Protein AF-A0A9E5ER86-F1 (afdb_monomer)

Solvent-accessible surface area (backbone atoms only — not comparable to full-atom values): 6569 Å² total; per-residue (Å²): 114,33,36,41,38,38,37,22,89,50,95,85,48,74,88,46,51,50,44,69,32,73,54,86,92,57,80,85,86,84,67,46,53,86,48,53,49,36,35,35,30,43,22,53,31,46,97,92,43,71,53,72,64,46,80,73,40,82,46,74,54,60,87,84,59,73,77,37,76,72,72,78,70,52,67,74,73,67,74,71,63,48,62,37,47,22,33,45,90,94,46,74,50,72,38,81,33,97,62,57,58,94,84,35,42,73,110

Mean predicted aligned error: 12.93 Å

Foldseek 3Di:
DKKKKWKAQDPVSDVTQIDIFDDVVTDDDDFQAPAQKIKMWMWDADPVGTDDTDDIDMDGHDNPDDHDHDDPRPPPPPLPLPFFWWDAPPDIDTDSDPDDP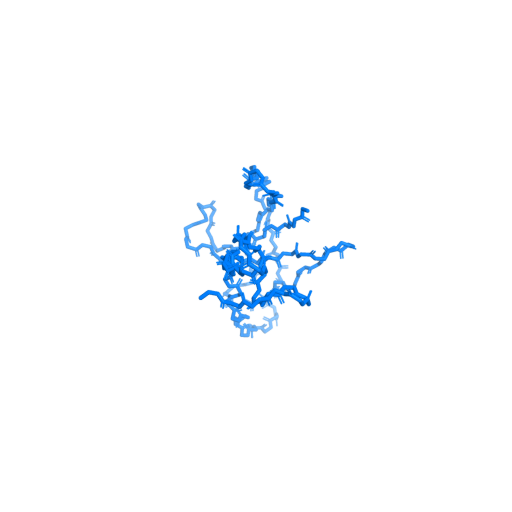PRTHTD

Sequence (107 aa):
THYEVQVSNNWEFTNPTTYAVTASPGRVIIPNHINFWTIYRVAAVSAVGRGEFSNPRLLEWARTATLQSTPKAVTPTNPVAEKVTCKKGKRTRSFSATACPKGWARV

Nearest PDB structures (foldseek):
  2dju-assembly1_A  TM=6.940E-01  e=4.297E-02  Homo sapiens
  6ljl-assembly1_A  TM=6.201E-01  e=8.950E-02  Bacteroides intestinalis DSM 17393
  2crm-assembly1_A  TM=6.421E-01  e=1.973E-01  Homo sapiens
  6tpw-assembly1_A  TM=5.189E-01  e=3.098E-01  Homo sapiens
  1x5x-assembly1_A  TM=5.149E-01  e=2.234E+00  Homo sapiens

Structure (mmCIF, N/CA/C/O backbone):
data_AF-A0A9E5ER86-F1
#
_entry.id   AF-A0A9E5ER86-F1
#
loop_
_atom_site.group_PDB
_atom_site.id
_atom_site.type_symbol
_atom_site.label_atom_id
_atom_site.label_alt_id
_atom_site.label_comp_id
_atom_site.label_asym_id
_atom_site.label_entity_id
_atom_site.label_seq_id
_atom_site.pdbx_PDB_ins_code
_atom_site.Cartn_x
_atom_site.Cartn_y
_atom_site.Cartn_z
_atom_site.occupancy
_atom_site.B_iso_or_equiv
_atom_site.auth_seq_id
_atom_site.auth_comp_id
_atom_site.auth_asym_id
_atom_site.auth_atom_id
_atom_site.pdbx_PDB_model_num
ATOM 1 N N . THR A 1 1 ? 3.862 -4.562 -14.318 1.00 75.12 1 THR A N 1
ATOM 2 C CA . THR A 1 1 ? 3.310 -3.463 -13.507 1.00 75.12 1 THR A CA 1
ATOM 3 C C . THR A 1 1 ? 2.878 -4.044 -12.189 1.00 75.12 1 THR A C 1
ATOM 5 O O . THR A 1 1 ? 2.235 -5.083 -12.206 1.00 75.12 1 THR A O 1
ATOM 8 N N . HIS A 1 2 ? 3.293 -3.447 -11.081 1.00 87.38 2 HIS A N 1
ATOM 9 C CA . HIS A 1 2 ? 2.777 -3.774 -9.751 1.00 87.38 2 HIS A CA 1
ATOM 10 C C . HIS A 1 2 ? 2.070 -2.538 -9.191 1.00 87.38 2 HIS A C 1
ATOM 12 O O . HIS A 1 2 ? 2.126 -1.475 -9.807 1.00 87.38 2 HIS A O 1
ATOM 18 N N . TYR A 1 3 ? 1.383 -2.665 -8.065 1.00 90.06 3 TYR A N 1
ATOM 19 C CA . TYR A 1 3 ? 0.719 -1.539 -7.413 1.00 90.06 3 TYR A CA 1
ATOM 20 C C . TYR A 1 3 ? 1.338 -1.273 -6.046 1.00 90.06 3 TYR A C 1
ATOM 22 O O . TYR A 1 3 ? 1.764 -2.199 -5.359 1.00 90.06 3 TYR A O 1
ATOM 30 N N . GLU A 1 4 ? 1.364 -0.008 -5.648 1.00 92.19 4 GLU A N 1
ATOM 31 C CA . GLU A 1 4 ? 1.663 0.418 -4.285 1.00 92.19 4 GLU A CA 1
ATOM 32 C C . GLU A 1 4 ? 0.381 0.921 -3.633 1.00 92.19 4 GLU A C 1
ATOM 34 O O . GLU A 1 4 ? -0.330 1.754 -4.198 1.00 92.19 4 GLU A O 1
ATOM 39 N N . VAL A 1 5 ? 0.096 0.431 -2.430 1.00 92.06 5 VAL A N 1
ATOM 40 C CA . VAL A 1 5 ? -0.994 0.918 -1.587 1.00 92.06 5 VAL A CA 1
ATOM 41 C C . VAL A 1 5 ? -0.380 1.598 -0.377 1.00 92.06 5 VAL A C 1
ATOM 43 O O . VAL A 1 5 ? 0.308 0.956 0.414 1.00 92.06 5 VAL A O 1
ATOM 46 N N . GLN A 1 6 ? -0.621 2.895 -0.234 1.00 93.06 6 GLN A N 1
ATOM 47 C CA . GLN A 1 6 ? -0.243 3.639 0.961 1.00 93.06 6 GLN A CA 1
ATOM 48 C C . GLN A 1 6 ? -1.421 3.719 1.912 1.00 93.06 6 GLN A C 1
ATOM 50 O O . GLN A 1 6 ? -2.541 3.962 1.475 1.00 93.06 6 GLN A O 1
ATOM 55 N N . VAL A 1 7 ? -1.144 3.541 3.198 1.00 91.50 7 VAL A N 1
ATOM 56 C CA . VAL A 1 7 ? -2.118 3.554 4.287 1.00 91.50 7 VAL A CA 1
ATOM 57 C C . VAL A 1 7 ? -1.626 4.515 5.364 1.00 91.50 7 VAL A C 1
ATOM 59 O O . VAL A 1 7 ? -0.457 4.464 5.748 1.00 91.50 7 VAL A O 1
ATOM 62 N N . SER A 1 8 ? -2.500 5.400 5.834 1.00 89.81 8 SER A N 1
ATOM 63 C CA . SER A 1 8 ? -2.189 6.414 6.844 1.00 89.81 8 SER A CA 1
ATOM 64 C C . SER A 1 8 ? -3.375 6.662 7.779 1.00 89.81 8 SER A C 1
ATOM 66 O O . SER A 1 8 ? -4.527 6.368 7.460 1.00 89.81 8 SER A O 1
ATOM 68 N N . ASN A 1 9 ? -3.095 7.225 8.950 1.00 88.38 9 ASN A N 1
ATOM 69 C CA . ASN A 1 9 ? -4.089 7.746 9.890 1.00 88.38 9 ASN A CA 1
ATOM 70 C C . ASN A 1 9 ? -4.294 9.269 9.756 1.00 88.38 9 ASN A C 1
ATOM 72 O O . ASN A 1 9 ? -4.982 9.868 10.575 1.00 88.38 9 ASN A O 1
ATOM 76 N N . ASN A 1 10 ? -3.684 9.896 8.750 1.00 89.19 10 ASN A N 1
ATOM 77 C CA . ASN A 1 10 ? -3.804 11.319 8.446 1.00 89.19 10 ASN A CA 1
ATOM 78 C C . ASN A 1 10 ? -3.935 11.537 6.930 1.00 89.19 10 ASN A C 1
ATOM 80 O O . ASN A 1 10 ? -3.432 10.738 6.132 1.00 89.19 10 ASN A O 1
ATOM 84 N N . TRP A 1 11 ? -4.618 12.615 6.541 1.00 90.25 11 TRP A N 1
ATOM 85 C CA . TRP A 1 11 ? -4.901 12.935 5.138 1.00 90.25 11 TRP A CA 1
ATOM 86 C C . TRP A 1 11 ? -3.679 13.466 4.385 1.00 90.25 11 TRP A C 1
ATOM 88 O O . TRP A 1 11 ? -3.641 13.359 3.160 1.00 90.25 11 TRP A O 1
ATOM 98 N N . GLU A 1 12 ? -2.657 13.970 5.085 1.00 91.50 12 GLU A N 1
ATOM 99 C CA . GLU A 1 12 ? -1.397 14.379 4.455 1.00 91.50 12 GLU A CA 1
ATOM 100 C C . GLU A 1 12 ? -0.518 13.186 4.034 1.00 91.50 12 GLU A C 1
ATOM 102 O O . GLU A 1 12 ? 0.450 13.362 3.296 1.00 91.50 12 GLU A O 1
ATOM 107 N N . PHE A 1 13 ? -0.851 11.962 4.467 1.00 89.88 13 PHE A N 1
ATOM 108 C CA . PHE A 1 13 ? -0.000 10.775 4.327 1.00 89.88 13 PHE A CA 1
ATOM 109 C C . PHE A 1 13 ? 1.414 11.001 4.882 1.00 89.88 13 PHE A C 1
ATOM 111 O O . PHE A 1 13 ? 2.402 10.560 4.296 1.00 89.88 13 PHE A O 1
ATOM 118 N N . THR A 1 14 ? 1.514 11.668 6.032 1.00 87.69 14 THR A N 1
ATOM 119 C CA . THR A 1 14 ? 2.761 11.797 6.789 1.00 87.69 14 THR A CA 1
ATOM 120 C C . THR A 1 14 ? 3.132 10.429 7.365 1.00 87.69 14 THR A C 1
ATOM 122 O O . THR A 1 14 ? 2.363 9.865 8.142 1.00 87.69 14 THR A O 1
ATOM 125 N N . ASN A 1 15 ? 4.301 9.900 6.985 1.00 85.69 15 ASN A N 1
ATOM 126 C CA . ASN A 1 15 ? 4.817 8.575 7.373 1.00 85.69 15 ASN A CA 1
ATOM 127 C C . ASN A 1 15 ? 3.847 7.402 7.094 1.00 85.69 15 ASN A C 1
ATOM 129 O O . ASN A 1 15 ? 3.472 6.674 8.016 1.00 85.69 15 ASN A O 1
ATOM 133 N N . PRO A 1 16 ? 3.433 7.184 5.832 1.00 89.56 16 PRO A N 1
ATOM 134 C CA . PRO A 1 16 ? 2.454 6.161 5.508 1.00 89.56 16 PRO A CA 1
ATOM 135 C C . PRO A 1 16 ? 3.091 4.768 5.510 1.00 89.56 16 PRO A C 1
ATOM 137 O O . PRO A 1 16 ? 4.240 4.579 5.104 1.00 89.56 16 PRO A O 1
ATOM 140 N N . THR A 1 17 ? 2.306 3.755 5.869 1.00 87.94 17 THR A N 1
ATOM 141 C CA . THR A 1 17 ? 2.691 2.361 5.625 1.00 87.94 17 THR A CA 1
ATOM 142 C C . THR A 1 17 ? 2.443 2.034 4.159 1.00 87.94 17 THR A C 1
ATOM 144 O O . THR A 1 17 ? 1.357 2.294 3.643 1.00 87.94 17 THR A O 1
ATOM 147 N N . THR A 1 18 ? 3.437 1.467 3.477 1.00 90.75 18 THR A N 1
ATOM 148 C CA . THR A 1 18 ? 3.333 1.119 2.052 1.00 90.75 18 THR A CA 1
ATOM 149 C C . THR A 1 18 ? 3.300 -0.393 1.875 1.00 90.75 18 THR A C 1
ATOM 151 O O . THR A 1 18 ? 4.137 -1.103 2.425 1.00 90.75 18 THR A O 1
ATOM 154 N N . TYR A 1 19 ? 2.349 -0.872 1.077 1.00 87.06 19 TYR A N 1
ATOM 155 C CA . TYR A 1 19 ? 2.195 -2.271 0.698 1.00 87.06 19 TYR A CA 1
ATOM 156 C C . TYR A 1 19 ? 2.405 -2.421 -0.807 1.00 87.06 19 TYR A C 1
ATOM 158 O O . TYR A 1 19 ? 1.757 -1.731 -1.595 1.00 87.06 19 TYR A O 1
ATOM 166 N N . ALA A 1 20 ? 3.275 -3.345 -1.212 1.00 89.31 20 ALA A N 1
ATOM 167 C CA . ALA A 1 20 ? 3.464 -3.696 -2.615 1.00 89.31 20 ALA A CA 1
ATOM 168 C C . ALA A 1 20 ? 2.537 -4.851 -3.021 1.00 89.31 20 ALA A C 1
ATOM 170 O O . ALA A 1 20 ? 2.486 -5.887 -2.360 1.00 89.31 20 ALA A O 1
ATOM 171 N N . VAL A 1 21 ? 1.831 -4.687 -4.137 1.00 86.56 21 VAL A N 1
ATOM 172 C CA . VAL A 1 21 ? 0.927 -5.681 -4.722 1.00 86.56 21 VAL A CA 1
ATOM 173 C C . VAL A 1 21 ? 1.463 -6.075 -6.092 1.00 86.56 21 VAL A C 1
ATOM 175 O O . VAL A 1 21 ? 1.282 -5.365 -7.080 1.00 86.56 21 VAL A O 1
ATOM 178 N N . THR A 1 22 ? 2.169 -7.203 -6.143 1.00 84.25 22 THR A N 1
ATOM 179 C CA . THR A 1 22 ? 2.897 -7.669 -7.335 1.00 84.25 22 THR A CA 1
ATOM 180 C C . THR A 1 22 ? 2.146 -8.719 -8.157 1.00 84.25 22 THR A C 1
ATOM 182 O O . THR A 1 22 ? 2.508 -8.947 -9.310 1.00 84.25 22 THR A O 1
ATOM 185 N N . ALA A 1 23 ? 1.098 -9.335 -7.602 1.00 74.81 23 ALA A N 1
ATOM 186 C CA . ALA A 1 23 ? 0.255 -10.316 -8.289 1.00 74.81 23 ALA A CA 1
ATOM 187 C C . ALA A 1 23 ? -0.872 -9.653 -9.108 1.00 74.81 23 ALA A C 1
ATOM 189 O O . ALA A 1 23 ? -1.330 -8.563 -8.764 1.00 74.81 23 ALA A O 1
ATOM 190 N N . SER A 1 24 ? -1.344 -10.333 -10.162 1.00 74.44 24 SER A N 1
ATOM 191 C CA . SER A 1 24 ? -2.519 -9.937 -10.954 1.00 74.44 24 SER A CA 1
ATOM 192 C C . SER A 1 24 ? -3.458 -11.139 -11.179 1.00 74.44 24 SER A C 1
ATOM 194 O O . SER A 1 24 ? -3.003 -12.124 -11.765 1.00 74.44 24 SER A O 1
ATOM 196 N N . PRO A 1 25 ? -4.736 -11.086 -10.737 1.00 68.88 25 PRO A N 1
ATOM 197 C CA . PRO A 1 25 ? -5.320 -10.024 -9.915 1.00 68.88 25 PRO A CA 1
ATOM 198 C C . PRO A 1 25 ? -4.635 -9.937 -8.543 1.00 68.88 25 PRO A C 1
ATOM 200 O O . PRO A 1 25 ? -4.260 -10.944 -7.944 1.00 68.88 25 PRO A O 1
ATOM 203 N N . GLY A 1 26 ? -4.437 -8.709 -8.067 1.00 77.12 26 GLY A N 1
ATOM 204 C CA . GLY A 1 26 ? -3.726 -8.420 -6.826 1.00 77.12 26 GLY A CA 1
ATOM 205 C C . GLY A 1 26 ? -4.677 -8.058 -5.693 1.00 77.12 26 GLY A C 1
ATOM 206 O O . GLY A 1 26 ? -5.667 -7.361 -5.904 1.00 77.12 26 GLY A O 1
ATOM 207 N N . ARG A 1 27 ? -4.363 -8.499 -4.474 1.00 83.19 27 ARG A N 1
ATOM 208 C CA . ARG A 1 27 ? -5.087 -8.116 -3.258 1.00 83.19 27 ARG A CA 1
ATOM 209 C C . ARG A 1 27 ? -4.095 -7.802 -2.145 1.00 83.19 27 ARG A C 1
ATOM 211 O O . ARG A 1 27 ? -3.067 -8.462 -2.031 1.00 83.19 27 ARG A O 1
ATOM 218 N N . VAL A 1 28 ? -4.440 -6.830 -1.306 1.00 85.94 28 VAL A N 1
ATOM 219 C CA . VAL A 1 28 ? -3.765 -6.554 -0.035 1.00 85.94 28 VAL A CA 1
ATOM 220 C C . VAL A 1 28 ? -4.777 -6.650 1.103 1.00 85.94 28 VAL A C 1
ATOM 222 O O . VAL A 1 28 ? -5.949 -6.311 0.927 1.00 85.94 28 VAL A O 1
ATOM 225 N N . ILE A 1 29 ? -4.333 -7.136 2.259 1.00 86.31 29 ILE A N 1
ATOM 226 C CA . ILE A 1 29 ? -5.105 -7.114 3.500 1.00 86.31 29 ILE A CA 1
ATOM 227 C C . ILE A 1 29 ? -4.497 -6.028 4.379 1.00 86.31 29 ILE A C 1
ATOM 229 O O . ILE A 1 29 ? -3.331 -6.120 4.755 1.00 86.31 29 ILE A O 1
ATOM 233 N N . ILE A 1 30 ? -5.289 -5.002 4.681 1.00 86.56 30 ILE A N 1
ATOM 234 C CA . ILE A 1 30 ? -4.915 -3.933 5.605 1.00 86.56 30 ILE A CA 1
ATOM 235 C C . ILE A 1 30 ? -5.528 -4.300 6.958 1.00 86.56 30 ILE A C 1
ATOM 237 O O . ILE A 1 30 ? -6.755 -4.356 7.056 1.00 86.56 30 ILE A O 1
ATOM 241 N N . PRO A 1 31 ? -4.723 -4.600 7.983 1.00 81.12 31 PRO A N 1
ATOM 242 C CA . PRO A 1 31 ? -5.250 -4.912 9.300 1.00 81.12 31 PRO A CA 1
ATOM 243 C C . PRO A 1 31 ? -5.626 -3.645 10.060 1.00 81.12 31 PRO A C 1
ATOM 245 O O . PRO A 1 31 ? -5.052 -2.571 9.853 1.00 81.12 31 PRO A O 1
ATOM 248 N N . ASN A 1 32 ? -6.564 -3.803 10.985 1.00 83.12 32 ASN A N 1
ATOM 249 C CA . ASN A 1 32 ? -6.983 -2.758 11.909 1.00 83.12 32 ASN A CA 1
ATOM 250 C C . ASN A 1 32 ? -5.923 -2.575 13.010 1.00 83.12 32 ASN A C 1
ATOM 252 O O . ASN A 1 32 ? -6.017 -3.220 14.044 1.00 83.12 32 ASN A O 1
ATOM 256 N N . HIS A 1 33 ? -4.888 -1.765 12.787 1.00 73.69 33 HIS A N 1
ATOM 257 C CA . HIS A 1 33 ? -3.701 -1.734 13.660 1.00 73.69 33 HIS A CA 1
ATOM 258 C C . HIS A 1 33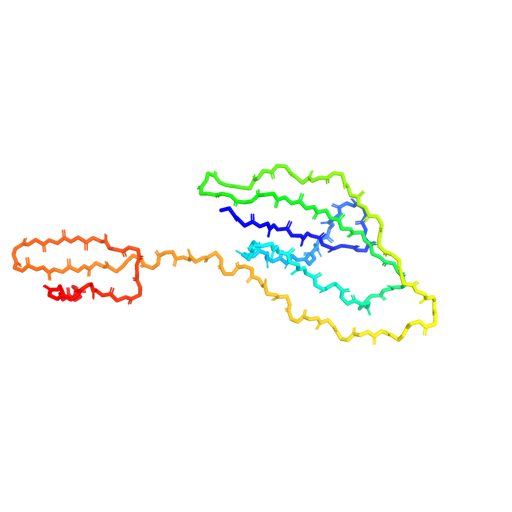 ? -3.431 -0.387 14.351 1.00 73.69 33 HIS A C 1
ATOM 260 O O . HIS A 1 33 ? -2.465 -0.280 15.101 1.00 73.69 33 HIS A O 1
ATOM 266 N N . ILE A 1 34 ? -4.253 0.638 14.093 1.00 68.00 34 ILE A N 1
ATOM 267 C CA . ILE A 1 34 ? -4.125 1.972 14.714 1.00 68.00 34 ILE A CA 1
ATOM 268 C C . ILE A 1 34 ? -5.446 2.372 15.368 1.00 68.00 34 ILE A C 1
ATOM 270 O O . ILE A 1 34 ? -5.509 2.533 16.579 1.00 68.00 34 ILE A O 1
ATOM 274 N N . ASN A 1 35 ? -6.494 2.520 14.557 1.00 72.75 35 ASN A N 1
ATOM 275 C CA . ASN A 1 35 ? -7.827 2.974 14.941 1.00 72.75 35 ASN A CA 1
ATOM 276 C C . ASN A 1 35 ? -8.873 2.218 14.118 1.00 72.75 35 ASN A C 1
ATOM 278 O O . ASN A 1 35 ? -8.552 1.665 13.071 1.00 72.75 35 ASN A O 1
ATOM 282 N N . PHE A 1 36 ? -10.145 2.322 14.512 1.00 82.94 36 PHE A N 1
ATOM 283 C CA . PHE A 1 36 ? -11.288 1.791 13.752 1.00 82.94 36 PHE A CA 1
ATOM 284 C C . PHE A 1 36 ? -11.473 2.424 12.355 1.00 82.94 36 PHE A C 1
ATOM 286 O O . PHE A 1 36 ? -12.424 2.085 11.658 1.00 82.94 36 PHE A O 1
ATOM 293 N N . TRP A 1 37 ? -10.576 3.312 11.924 1.00 88.00 37 TRP A N 1
ATOM 294 C CA . TRP A 1 37 ? -10.508 3.835 10.567 1.00 88.00 37 TRP A CA 1
ATOM 295 C C . TRP A 1 37 ? -9.058 4.083 10.131 1.00 88.00 37 TRP A C 1
ATOM 297 O O . TRP A 1 37 ? -8.163 4.323 10.945 1.00 88.00 37 TRP A O 1
ATOM 307 N N . THR A 1 38 ? -8.831 4.044 8.822 1.00 90.81 38 THR A N 1
ATOM 308 C CA . THR A 1 38 ? -7.596 4.460 8.152 1.00 90.81 38 THR A CA 1
ATOM 309 C C . THR A 1 38 ? -7.928 5.026 6.774 1.00 90.81 38 THR A C 1
ATOM 311 O O . THR A 1 38 ? -9.036 4.851 6.274 1.00 90.81 38 THR A O 1
ATOM 314 N N . ILE A 1 39 ? -6.982 5.702 6.136 1.00 93.50 39 ILE A N 1
ATOM 315 C CA . ILE A 1 39 ? -7.131 6.214 4.777 1.00 93.50 39 ILE A CA 1
ATOM 316 C C . ILE A 1 39 ? -6.097 5.515 3.906 1.00 93.50 39 ILE A C 1
ATOM 318 O O . ILE A 1 39 ? -4.944 5.357 4.312 1.00 93.50 39 ILE A O 1
ATOM 322 N N . TYR A 1 40 ? -6.491 5.107 2.704 1.00 93.75 40 TYR A N 1
ATOM 323 C CA . TYR A 1 40 ? -5.587 4.502 1.738 1.00 93.75 40 TYR A CA 1
ATOM 324 C C . TYR A 1 40 ? -5.638 5.189 0.375 1.00 93.75 40 TYR A C 1
ATOM 326 O O . TYR A 1 40 ? -6.644 5.782 -0.011 1.00 93.75 40 TYR A O 1
ATOM 334 N N . ARG A 1 41 ? -4.540 5.089 -0.374 1.00 95.56 41 ARG A N 1
ATOM 335 C CA . ARG A 1 41 ? -4.433 5.520 -1.775 1.00 95.56 41 ARG A CA 1
ATOM 336 C C . ARG A 1 41 ? -3.574 4.540 -2.564 1.00 95.56 41 ARG A C 1
ATOM 338 O O . ARG A 1 41 ? -2.707 3.883 -1.988 1.00 95.56 41 ARG A O 1
ATOM 345 N N . VAL A 1 42 ? -3.818 4.429 -3.868 1.00 93.69 42 VAL A N 1
ATOM 346 C CA . VAL A 1 42 ? -3.192 3.410 -4.725 1.00 93.69 42 VAL A CA 1
ATOM 347 C C . VAL A 1 42 ? -2.479 4.069 -5.897 1.00 93.69 42 VAL A C 1
ATOM 349 O O . VAL A 1 42 ? -3.042 4.959 -6.523 1.00 93.69 42 VAL A O 1
ATOM 352 N N . ALA A 1 43 ? -1.268 3.620 -6.217 1.00 93.69 43 ALA A N 1
ATOM 353 C CA . ALA A 1 43 ? -0.542 4.022 -7.419 1.00 93.69 43 ALA A CA 1
ATOM 354 C C . ALA A 1 43 ? -0.088 2.792 -8.207 1.00 93.69 43 ALA A C 1
ATOM 356 O O . ALA A 1 43 ? 0.287 1.767 -7.634 1.00 93.69 43 ALA A O 1
ATOM 357 N N . ALA A 1 44 ? -0.095 2.900 -9.534 1.00 90.19 44 ALA A N 1
ATOM 358 C CA . ALA A 1 44 ? 0.546 1.914 -10.394 1.00 90.19 44 ALA A CA 1
ATOM 359 C C . ALA A 1 44 ? 2.056 2.181 -10.455 1.00 90.19 44 ALA A C 1
ATOM 361 O O . ALA A 1 44 ? 2.492 3.326 -10.577 1.00 90.19 44 ALA A O 1
ATOM 362 N N . VAL A 1 45 ? 2.853 1.117 -10.417 1.00 88.50 45 VAL A N 1
ATOM 363 C CA . VAL A 1 45 ? 4.310 1.160 -10.533 1.00 88.50 45 VAL A CA 1
ATOM 364 C C . VAL A 1 45 ? 4.755 0.325 -11.727 1.00 88.50 45 VAL A C 1
ATOM 366 O O . VAL A 1 45 ? 4.419 -0.856 -11.888 1.00 88.50 45 VAL A O 1
ATOM 369 N N . SER A 1 46 ? 5.534 0.961 -12.591 1.00 85.25 46 SER A N 1
ATOM 370 C CA . SER A 1 46 ? 6.108 0.379 -13.798 1.00 85.25 46 SER A CA 1
ATOM 371 C C . SER A 1 46 ? 7.628 0.545 -13.801 1.00 85.25 46 SER A C 1
ATOM 373 O O . SER A 1 46 ? 8.198 1.161 -12.904 1.00 85.25 46 SER A O 1
ATOM 375 N N . ALA A 1 47 ? 8.294 0.032 -14.837 1.00 83.69 47 ALA A N 1
ATOM 376 C CA . ALA A 1 47 ? 9.729 0.252 -15.026 1.00 83.69 47 ALA A CA 1
ATOM 377 C C . ALA A 1 47 ? 10.095 1.737 -15.229 1.00 83.69 47 ALA A C 1
ATOM 379 O O . ALA A 1 47 ? 11.237 2.115 -14.997 1.00 83.69 47 ALA A O 1
ATOM 380 N N . VAL A 1 48 ? 9.134 2.571 -15.646 1.00 84.56 48 VAL A N 1
ATOM 381 C CA . VAL A 1 48 ? 9.314 4.020 -15.849 1.00 84.56 48 VAL A CA 1
ATOM 382 C C . VAL A 1 48 ? 9.201 4.788 -14.523 1.00 84.56 48 VAL A C 1
ATOM 384 O O . VAL A 1 48 ? 9.614 5.938 -14.429 1.00 84.56 48 VAL A O 1
ATOM 387 N N . GLY A 1 49 ? 8.665 4.144 -13.484 1.00 82.75 49 GLY A N 1
ATOM 388 C CA . GLY A 1 49 ? 8.435 4.737 -12.174 1.00 82.75 49 GLY A CA 1
ATOM 389 C C . GLY A 1 49 ? 7.006 4.536 -11.682 1.00 82.75 49 GLY A C 1
ATOM 390 O O . GLY A 1 49 ? 6.226 3.750 -12.237 1.00 82.75 49 GLY A O 1
ATOM 391 N N . ARG A 1 50 ? 6.685 5.254 -10.606 1.00 91.75 50 ARG A N 1
ATOM 392 C CA . ARG A 1 50 ? 5.370 5.273 -9.964 1.00 91.75 50 ARG A CA 1
ATOM 393 C C . ARG A 1 50 ? 4.511 6.388 -10.559 1.00 91.75 50 ARG A C 1
ATOM 395 O O . ARG A 1 50 ? 4.967 7.523 -10.651 1.00 91.75 50 ARG A O 1
ATOM 402 N N . GLY A 1 51 ? 3.285 6.050 -10.948 1.00 90.06 51 GLY A N 1
ATOM 403 C CA . GLY A 1 51 ? 2.279 7.026 -11.361 1.00 90.06 51 GLY A CA 1
ATOM 404 C C . GLY A 1 51 ? 1.715 7.816 -10.180 1.00 90.06 51 GLY A C 1
ATOM 405 O O . GLY A 1 51 ? 2.107 7.621 -9.030 1.00 90.06 51 GLY A O 1
ATOM 406 N N . GLU A 1 52 ? 0.765 8.702 -10.450 1.00 94.00 52 GLU A N 1
ATOM 407 C CA . GLU A 1 5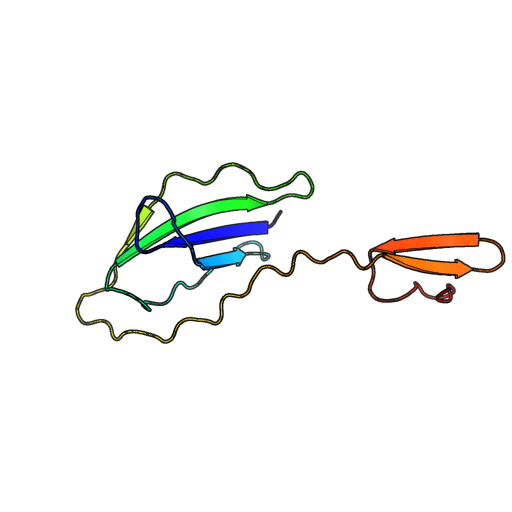2 ? 0.083 9.422 -9.378 1.00 94.00 52 GLU A CA 1
ATOM 408 C C . GLU A 1 52 ? -0.715 8.473 -8.483 1.00 94.00 52 GLU A C 1
ATOM 410 O O . GLU A 1 52 ? -1.238 7.440 -8.919 1.00 94.00 52 GLU A O 1
ATOM 415 N N . PHE A 1 53 ? -0.799 8.834 -7.204 1.00 95.31 53 PHE A N 1
ATOM 416 C CA . PHE A 1 5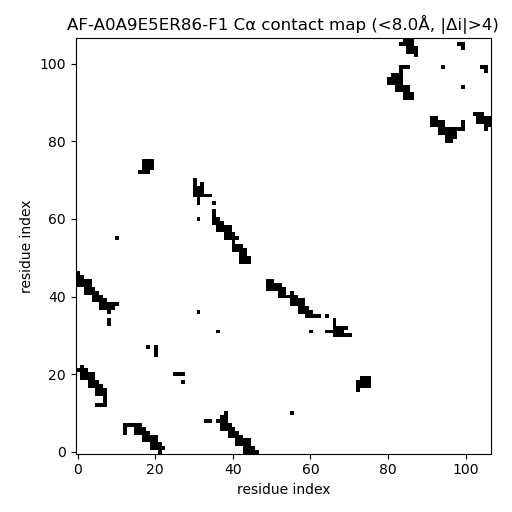3 ? -1.719 8.162 -6.307 1.00 95.31 53 PHE A CA 1
ATOM 417 C C . PHE A 1 53 ? -3.151 8.565 -6.642 1.00 95.31 53 PHE A C 1
ATOM 419 O O . PHE A 1 53 ? -3.445 9.733 -6.884 1.00 95.31 53 PHE A O 1
ATOM 426 N N . SER A 1 54 ? -4.052 7.590 -6.581 1.00 95.81 54 SER A N 1
ATOM 427 C CA . SER A 1 54 ? -5.487 7.829 -6.625 1.00 95.81 54 SER A CA 1
ATOM 428 C C . SER A 1 54 ? -5.925 8.784 -5.516 1.00 95.81 54 SE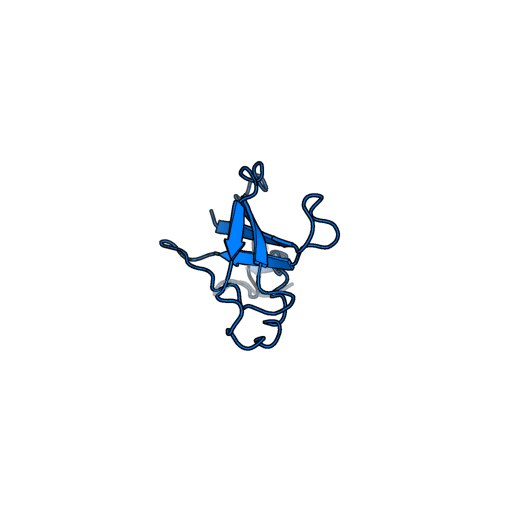R A C 1
ATOM 430 O O . SER A 1 54 ? -5.276 8.883 -4.470 1.00 95.81 54 SER A O 1
ATOM 432 N N . ASN A 1 55 ? -7.114 9.367 -5.682 1.00 96.62 55 ASN A N 1
ATOM 433 C CA . ASN A 1 55 ? -7.787 10.061 -4.589 1.00 96.62 55 ASN A CA 1
ATOM 434 C C . ASN A 1 55 ? -7.835 9.163 -3.337 1.00 96.62 55 ASN A C 1
ATOM 436 O O . ASN A 1 55 ? -8.163 7.972 -3.466 1.00 96.62 55 ASN A O 1
ATOM 440 N N . PRO A 1 56 ? -7.494 9.696 -2.151 1.00 95.94 56 PRO A N 1
ATOM 441 C CA . PRO A 1 56 ? -7.534 8.927 -0.920 1.00 95.94 56 PRO A CA 1
ATOM 442 C C . PRO A 1 56 ? -8.949 8.448 -0.597 1.00 95.94 56 PRO A C 1
ATOM 444 O O . PRO A 1 56 ? -9.935 9.130 -0.876 1.00 95.94 56 PRO A O 1
ATOM 447 N N . ARG A 1 57 ? -9.048 7.264 0.003 1.00 95.00 57 ARG A N 1
ATOM 448 C CA . ARG A 1 57 ? -10.308 6.634 0.400 1.00 95.00 57 ARG A CA 1
ATOM 449 C C . ARG A 1 57 ? -10.256 6.218 1.856 1.00 95.00 57 ARG A C 1
ATOM 451 O O . ARG A 1 57 ? -9.239 5.704 2.313 1.00 95.00 57 ARG A O 1
ATOM 458 N N . LEU A 1 58 ? -11.369 6.401 2.554 1.00 92.94 58 LEU A N 1
ATOM 459 C CA . LEU A 1 58 ? -11.533 5.945 3.927 1.00 92.94 58 LEU A CA 1
ATOM 460 C C . LEU A 1 58 ? -11.815 4.436 3.951 1.00 92.94 58 LEU A C 1
ATOM 462 O O . LEU A 1 58 ? -12.587 3.920 3.142 1.00 92.94 58 LEU A O 1
ATOM 466 N N . LEU A 1 59 ? -11.173 3.739 4.877 1.00 90.81 59 LEU A N 1
ATOM 467 C CA . LEU A 1 59 ? -11.422 2.349 5.224 1.00 90.81 59 LEU A CA 1
ATOM 468 C C . LEU A 1 59 ? -11.775 2.305 6.709 1.00 90.81 59 LEU A C 1
ATOM 470 O O . LEU A 1 59 ? -10.963 2.698 7.542 1.00 90.81 59 LEU A O 1
ATOM 474 N N . GLU A 1 60 ? -12.974 1.829 7.028 1.00 90.44 60 GLU A N 1
ATOM 475 C CA . GLU A 1 60 ? -13.475 1.750 8.399 1.00 90.44 60 GLU A CA 1
ATOM 476 C C . GLU A 1 60 ? -13.732 0.300 8.802 1.00 90.44 60 GLU A C 1
ATOM 478 O O . GLU A 1 60 ? -14.195 -0.524 8.011 1.00 90.44 60 GLU A O 1
ATOM 483 N N . TRP A 1 61 ? -13.449 0.006 10.064 1.00 88.50 61 TRP A N 1
ATOM 484 C CA . TRP A 1 61 ? -13.808 -1.235 10.728 1.00 88.50 61 TRP A CA 1
ATOM 485 C C . TRP A 1 61 ? -14.924 -0.969 11.736 1.00 88.50 61 TRP A C 1
ATOM 487 O O . TRP A 1 61 ? -15.120 0.152 12.209 1.00 88.50 61 TRP A O 1
ATOM 497 N N . ALA A 1 62 ? -15.646 -2.024 12.116 1.00 87.50 62 ALA A N 1
ATOM 498 C CA . ALA A 1 62 ? -16.578 -1.934 13.231 1.00 87.50 62 ALA A CA 1
ATOM 499 C C . ALA A 1 62 ? -15.837 -1.471 14.496 1.00 87.50 62 ALA A C 1
ATOM 501 O O . ALA A 1 62 ? -14.738 -1.941 14.782 1.00 87.50 62 ALA A O 1
ATOM 502 N N . ARG A 1 63 ? -16.456 -0.597 15.297 1.00 83.50 63 ARG A N 1
ATOM 503 C CA . ARG A 1 63 ? -15.851 -0.098 16.550 1.00 83.50 63 ARG A CA 1
ATOM 504 C C . ARG A 1 63 ? -15.553 -1.202 17.569 1.00 83.50 63 ARG A C 1
ATOM 506 O O . ARG A 1 63 ? -14.746 -1.003 18.465 1.00 83.50 63 ARG A O 1
ATOM 513 N N . THR A 1 64 ? -16.208 -2.351 17.433 1.00 85.00 64 THR A N 1
ATOM 514 C CA . THR A 1 64 ? -15.999 -3.552 18.248 1.00 85.00 64 THR A CA 1
ATOM 515 C C . THR A 1 64 ? -14.860 -4.441 17.742 1.00 85.00 64 THR A C 1
ATOM 517 O O . THR A 1 64 ? -14.538 -5.436 18.387 1.00 85.00 64 THR A O 1
ATOM 520 N N . ALA A 1 65 ? -14.255 -4.128 16.592 1.00 81.19 65 ALA A N 1
ATOM 521 C CA . ALA A 1 65 ? -13.171 -4.920 16.032 1.00 81.19 65 ALA A CA 1
ATOM 522 C C . ALA A 1 65 ? -11.911 -4.796 16.895 1.00 81.19 65 ALA A C 1
ATOM 524 O O . ALA A 1 65 ? -11.452 -3.697 17.208 1.00 81.19 65 ALA A O 1
ATOM 525 N N . THR A 1 66 ? -11.318 -5.936 17.238 1.00 80.25 66 THR A N 1
ATOM 526 C CA . THR A 1 66 ? -10.042 -5.987 17.951 1.00 80.25 66 THR A CA 1
ATOM 527 C C . THR A 1 66 ? -8.921 -5.416 17.096 1.00 80.25 66 THR A C 1
ATOM 529 O O . THR A 1 66 ? -8.838 -5.713 15.898 1.00 80.25 66 THR A O 1
ATOM 532 N N . LEU A 1 67 ? -8.030 -4.648 17.725 1.00 81.19 67 LEU A N 1
ATOM 533 C CA . LEU A 1 67 ? -6.799 -4.217 17.079 1.00 81.19 67 LEU A CA 1
ATOM 534 C C . LEU A 1 67 ? -5.943 -5.442 16.744 1.00 81.19 67 LEU A C 1
ATOM 536 O O . LEU A 1 67 ? -5.717 -6.324 17.571 1.00 81.19 67 LEU A O 1
ATOM 540 N N . GLN A 1 68 ? -5.496 -5.494 15.501 1.00 79.38 68 GLN A N 1
ATOM 541 C CA . GLN A 1 68 ? -4.592 -6.492 14.966 1.00 79.38 68 GLN A CA 1
ATOM 542 C C . GLN A 1 68 ? -3.170 -5.939 15.015 1.00 79.38 68 GLN A C 1
ATOM 544 O O . GLN A 1 68 ? -2.948 -4.739 14.847 1.00 79.38 68 GLN A O 1
ATOM 549 N N . SER A 1 69 ? -2.191 -6.814 15.229 1.00 68.50 69 SER A N 1
ATOM 550 C CA . SER A 1 69 ? -0.785 -6.432 15.141 1.00 68.50 69 SER A CA 1
ATOM 551 C C . SER A 1 69 ? -0.475 -5.847 13.763 1.00 68.50 69 SER A C 1
ATOM 553 O O . SER A 1 69 ? -0.977 -6.319 12.737 1.00 68.50 69 SER A O 1
ATOM 555 N N . THR A 1 70 ? 0.361 -4.807 13.740 1.00 60.62 70 THR A N 1
ATOM 556 C CA . THR A 1 70 ? 0.907 -4.270 12.496 1.00 60.62 70 THR A CA 1
ATOM 557 C C . THR A 1 70 ? 1.543 -5.416 11.707 1.00 60.62 70 THR A C 1
ATOM 559 O O . THR A 1 70 ? 2.407 -6.125 12.233 1.00 60.62 70 THR A O 1
ATOM 562 N N . PRO A 1 71 ? 1.162 -5.626 10.438 1.00 58.06 71 PRO A N 1
ATOM 563 C CA . PRO A 1 71 ? 1.931 -6.485 9.575 1.00 58.06 71 PRO A CA 1
ATOM 564 C C . PRO A 1 71 ? 3.257 -5.750 9.414 1.00 58.06 71 PRO A C 1
ATOM 566 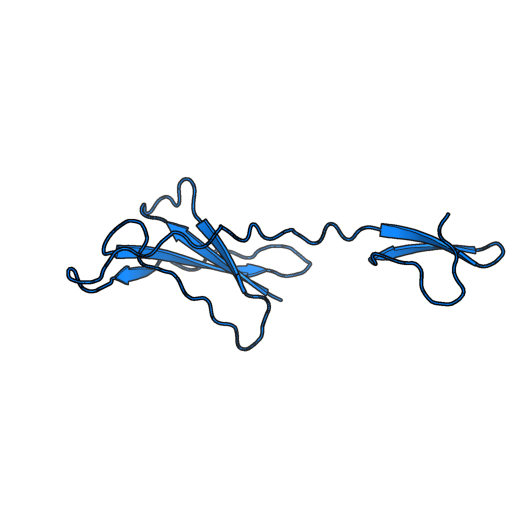O O . PRO A 1 71 ? 3.272 -4.538 9.175 1.00 58.06 71 PRO A O 1
ATOM 569 N N . LYS A 1 72 ? 4.377 -6.454 9.614 1.00 52.69 72 LYS A N 1
ATOM 570 C CA . LYS A 1 72 ? 5.698 -5.889 9.321 1.00 52.69 72 LYS A CA 1
ATOM 571 C C . LYS A 1 72 ? 5.602 -5.242 7.947 1.00 52.69 72 LYS A C 1
ATOM 573 O O . LYS A 1 72 ? 5.276 -5.941 6.987 1.00 52.69 72 LYS A O 1
ATOM 578 N N . ALA A 1 73 ? 5.816 -3.926 7.890 1.00 48.88 73 ALA A N 1
ATOM 579 C CA . ALA A 1 73 ? 5.846 -3.200 6.638 1.00 48.88 73 ALA A CA 1
ATOM 580 C C . ALA A 1 73 ? 6.799 -3.968 5.728 1.00 48.88 73 ALA A C 1
ATOM 582 O O . ALA A 1 73 ? 7.993 -4.082 6.017 1.00 48.88 73 ALA A O 1
ATOM 583 N N . VAL A 1 74 ? 6.253 -4.579 4.680 1.00 46.47 74 VAL A N 1
ATOM 584 C CA . VAL A 1 74 ? 7.082 -5.137 3.628 1.00 46.47 74 VAL A CA 1
ATOM 585 C C . VAL A 1 74 ? 7.509 -3.903 2.870 1.00 46.47 74 VAL A C 1
ATOM 587 O O . VAL A 1 74 ? 6.836 -3.487 1.930 1.00 46.47 74 VAL A O 1
ATOM 590 N N . THR A 1 75 ? 8.564 -3.240 3.356 1.00 43.09 75 THR A N 1
ATOM 591 C CA . THR A 1 75 ? 9.250 -2.226 2.569 1.00 43.09 75 THR A CA 1
ATOM 592 C C . THR A 1 75 ? 9.446 -2.892 1.221 1.00 43.09 75 THR A C 1
ATOM 594 O O . THR A 1 75 ? 10.033 -3.983 1.211 1.00 43.09 75 THR A O 1
ATOM 597 N N . PRO A 1 76 ? 8.905 -2.353 0.114 1.00 42.84 76 PRO A N 1
ATOM 598 C CA . PRO A 1 76 ? 9.272 -2.869 -1.181 1.00 42.84 76 PRO A CA 1
ATOM 599 C C . PRO A 1 76 ? 10.787 -2.768 -1.205 1.00 42.84 76 PRO A C 1
ATOM 601 O O . PRO A 1 76 ? 11.358 -1.680 -1.285 1.00 42.84 76 PRO A O 1
ATOM 604 N N . THR A 1 77 ? 11.458 -3.910 -1.050 1.00 39.41 77 THR A N 1
ATOM 605 C CA . THR A 1 77 ? 12.803 -4.055 -1.546 1.00 39.41 77 THR A CA 1
ATOM 606 C C . THR A 1 77 ? 12.561 -3.876 -3.023 1.00 39.41 77 THR A C 1
ATOM 608 O O . THR A 1 77 ? 12.168 -4.814 -3.713 1.00 39.41 77 THR A O 1
ATOM 611 N N . ASN A 1 78 ? 12.674 -2.625 -3.486 1.00 43.56 78 ASN A N 1
ATOM 612 C CA . ASN A 1 78 ? 13.013 -2.352 -4.863 1.00 43.56 78 ASN A CA 1
ATOM 613 C C . ASN A 1 78 ? 14.055 -3.423 -5.140 1.00 43.56 78 ASN A C 1
ATOM 615 O O . ASN A 1 78 ? 15.035 -3.450 -4.382 1.00 43.56 78 ASN A O 1
ATOM 619 N N . PRO A 1 79 ? 13.809 -4.396 -6.036 1.00 48.41 79 PRO A N 1
ATOM 620 C CA . PRO A 1 79 ? 14.856 -5.329 -6.352 1.00 48.41 79 PRO A CA 1
ATOM 621 C C . PRO A 1 79 ? 15.932 -4.407 -6.894 1.00 48.41 79 PRO A C 1
ATOM 623 O O . PRO A 1 79 ? 15.818 -3.895 -8.007 1.00 48.41 79 PRO A O 1
ATOM 626 N N . VAL A 1 80 ? 16.922 -4.084 -6.056 1.00 49.19 80 VAL A N 1
ATOM 627 C CA . VAL A 1 80 ? 18.204 -3.606 -6.516 1.00 49.19 80 VAL A CA 1
ATOM 628 C C . VAL A 1 80 ? 18.544 -4.736 -7.444 1.00 49.19 80 VAL A C 1
ATOM 630 O O . VAL A 1 80 ? 18.749 -5.858 -6.985 1.00 49.19 80 VAL A O 1
ATOM 633 N N . ALA A 1 81 ? 18.352 -4.500 -8.741 1.00 52.88 81 ALA A N 1
ATOM 634 C CA . ALA A 1 81 ? 18.654 -5.478 -9.749 1.00 52.88 81 ALA A CA 1
ATOM 635 C C . ALA A 1 81 ? 20.144 -5.682 -9.555 1.00 52.88 81 ALA A C 1
ATOM 637 O O . ALA A 1 81 ? 20.935 -4.838 -9.976 1.00 52.88 81 ALA A O 1
ATOM 638 N N . GLU A 1 82 ? 20.501 -6.691 -8.764 1.00 59.56 82 GLU A N 1
ATOM 639 C CA . GLU A 1 82 ? 21.871 -6.960 -8.407 1.00 59.56 82 GLU A CA 1
ATOM 640 C C . GLU A 1 82 ? 22.486 -7.336 -9.742 1.00 59.56 82 GLU A C 1
ATOM 642 O O . GLU A 1 82 ? 22.157 -8.358 -10.346 1.00 59.56 82 GLU A O 1
ATOM 647 N N . LYS A 1 83 ? 23.218 -6.387 -10.324 1.00 72.75 83 LYS A N 1
ATOM 648 C CA 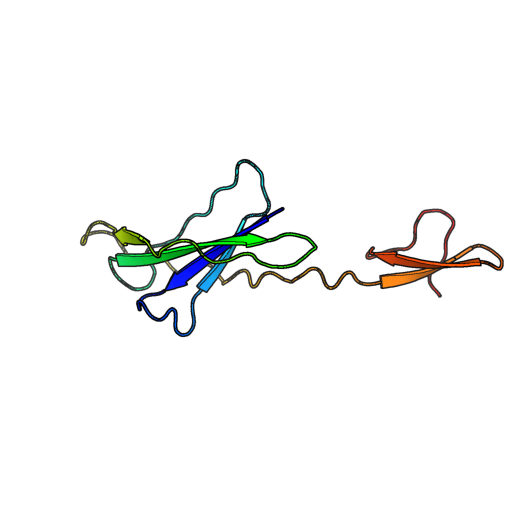. LYS A 1 83 ? 23.810 -6.590 -11.632 1.00 72.75 83 LYS A CA 1
ATOM 649 C C . LYS A 1 83 ? 25.007 -7.482 -11.389 1.00 72.75 83 LYS A C 1
ATOM 651 O O . LYS A 1 83 ? 26.050 -7.017 -10.939 1.00 72.75 83 LYS A O 1
ATOM 656 N N . VAL A 1 84 ? 24.859 -8.768 -11.672 1.00 82.94 84 VAL A N 1
ATOM 657 C CA . VAL A 1 84 ? 25.974 -9.703 -11.627 1.00 82.94 84 VAL A CA 1
ATOM 658 C C . VAL A 1 84 ? 26.771 -9.571 -12.919 1.00 82.94 84 VAL A C 1
ATOM 660 O O . VAL A 1 84 ? 26.251 -9.745 -14.023 1.00 82.94 84 VAL A O 1
ATOM 663 N N . THR A 1 85 ? 28.047 -9.219 -12.798 1.00 88.31 85 THR A N 1
ATOM 664 C CA . THR A 1 85 ? 28.968 -9.195 -13.936 1.00 88.31 85 THR A CA 1
ATOM 665 C C . THR A 1 85 ? 29.542 -10.590 -14.137 1.00 88.31 85 THR A C 1
ATOM 667 O O . THR A 1 85 ? 30.120 -11.179 -13.224 1.00 88.31 85 THR A O 1
ATOM 670 N N . CYS A 1 86 ? 29.369 -11.124 -15.341 1.00 89.44 86 CYS A N 1
ATOM 671 C CA . CYS A 1 86 ? 29.767 -12.475 -15.694 1.00 89.44 86 CYS A CA 1
ATOM 672 C C . CYS A 1 86 ? 30.635 -12.496 -16.953 1.00 89.44 86 CYS A C 1
ATOM 674 O O . CYS A 1 86 ? 30.471 -11.679 -17.862 1.00 89.44 86 CYS A O 1
ATOM 676 N N . LYS A 1 87 ? 31.513 -13.494 -17.046 1.00 92.25 87 LYS A N 1
ATOM 677 C CA . LYS A 1 87 ? 32.436 -13.727 -18.154 1.00 92.25 87 LYS A CA 1
ATOM 678 C C . LYS A 1 87 ? 32.219 -15.098 -18.795 1.00 92.25 87 LYS A C 1
ATOM 680 O O . LYS A 1 87 ? 32.014 -16.098 -18.113 1.00 92.25 87 LYS A O 1
ATOM 685 N N . LYS A 1 88 ? 32.301 -15.150 -20.125 1.00 89.62 88 LYS A N 1
ATOM 686 C CA . LYS A 1 88 ? 32.323 -16.379 -20.932 1.00 89.62 88 LYS A CA 1
ATOM 687 C C . LYS A 1 88 ? 33.406 -16.249 -21.999 1.00 89.62 88 LYS A C 1
ATOM 689 O O . LYS A 1 88 ? 33.266 -15.482 -22.955 1.00 89.62 88 LYS A O 1
ATOM 694 N N . GLY A 1 89 ? 34.513 -16.969 -21.823 1.00 86.25 89 GLY A N 1
ATOM 695 C CA . GLY A 1 89 ? 35.708 -16.796 -22.656 1.00 86.25 89 GLY A CA 1
ATOM 696 C C . GLY A 1 89 ? 36.259 -15.369 -22.541 1.00 86.25 89 GLY A C 1
ATOM 697 O O . GLY A 1 89 ? 36.549 -14.907 -21.442 1.00 86.25 89 GLY A O 1
ATOM 698 N N . LYS A 1 90 ? 36.369 -14.647 -2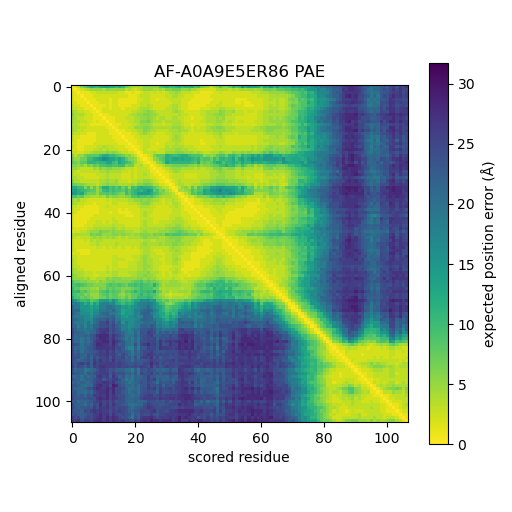3.664 1.00 86.56 90 LYS A N 1
ATOM 699 C CA . LYS A 1 90 ? 36.805 -13.233 -23.703 1.00 86.56 90 LYS A CA 1
ATOM 700 C C . LYS A 1 90 ? 35.664 -12.213 -23.534 1.00 86.56 90 LYS A C 1
ATOM 702 O O . LYS A 1 90 ? 35.921 -11.016 -23.563 1.00 86.56 90 LYS A O 1
ATOM 707 N N . ARG A 1 91 ? 34.407 -12.654 -23.401 1.00 86.38 91 ARG A N 1
ATOM 708 C CA . ARG A 1 91 ? 33.237 -11.762 -23.313 1.00 86.38 91 ARG A CA 1
ATOM 709 C C . ARG A 1 91 ? 32.852 -11.518 -21.859 1.00 86.38 91 ARG A C 1
ATOM 711 O O . ARG A 1 91 ? 32.686 -12.489 -21.127 1.00 86.38 91 ARG A O 1
ATOM 718 N N . THR A 1 92 ? 32.611 -10.261 -21.497 1.00 88.25 92 THR A N 1
ATOM 719 C CA . THR A 1 92 ? 32.092 -9.843 -20.183 1.00 88.25 92 THR A CA 1
ATOM 720 C C . THR A 1 92 ? 30.743 -9.147 -20.363 1.00 88.25 92 THR A C 1
ATOM 722 O O . THR A 1 92 ? 30.595 -8.339 -21.280 1.00 88.25 92 THR A O 1
ATOM 725 N N . ARG A 1 93 ? 29.743 -9.484 -19.539 1.00 85.00 93 ARG A N 1
ATOM 726 C CA . ARG A 1 93 ? 28.393 -8.893 -19.563 1.00 85.00 93 ARG A CA 1
ATOM 727 C C . ARG A 1 93 ? 27.803 -8.807 -18.158 1.00 85.00 93 ARG A C 1
ATOM 729 O O . ARG A 1 93 ? 28.021 -9.706 -17.353 1.00 85.00 93 ARG A O 1
ATOM 736 N N . SER A 1 94 ? 27.018 -7.766 -17.897 1.00 84.31 94 SER A N 1
ATOM 737 C CA . SER A 1 94 ? 26.241 -7.636 -16.661 1.00 84.31 94 SER A CA 1
ATOM 738 C C . SER A 1 94 ? 24.814 -8.138 -16.871 1.00 84.31 94 SER A C 1
ATOM 740 O O . SER A 1 94 ? 24.171 -7.786 -17.860 1.00 84.31 94 SER A O 1
ATOM 742 N N . PHE A 1 95 ? 24.325 -8.953 -15.942 1.00 78.25 95 PHE A N 1
ATOM 743 C CA . PHE A 1 95 ? 22.986 -9.535 -15.952 1.00 78.25 95 PHE A CA 1
ATOM 744 C C . PHE A 1 95 ? 22.204 -9.033 -14.741 1.00 78.25 95 PHE A C 1
ATOM 746 O O . PHE A 1 95 ? 22.747 -8.976 -13.644 1.00 78.25 95 PHE A O 1
ATOM 753 N N . SER A 1 96 ? 20.929 -8.693 -14.923 1.00 75.69 96 SER A N 1
ATOM 754 C CA . SER A 1 96 ? 20.016 -8.388 -13.813 1.00 75.69 96 SER A CA 1
ATOM 755 C C . SER A 1 96 ? 19.543 -9.695 -13.165 1.00 75.69 96 SER A C 1
ATOM 757 O O . SER A 1 96 ? 18.428 -10.144 -13.416 1.00 75.69 96 SER A O 1
ATOM 759 N N . ALA A 1 97 ? 20.426 -10.350 -12.412 1.00 72.06 97 ALA A N 1
ATOM 760 C CA . ALA A 1 97 ? 20.197 -11.647 -11.784 1.00 72.06 97 ALA A CA 1
ATOM 761 C C . ALA A 1 97 ? 21.118 -11.819 -10.567 1.00 72.06 97 ALA A C 1
ATOM 763 O O . ALA A 1 97 ? 22.210 -11.266 -10.529 1.00 72.06 97 ALA A O 1
ATOM 764 N N . THR A 1 98 ? 20.728 -12.659 -9.610 1.00 74.69 98 THR A N 1
ATOM 765 C CA . THR A 1 98 ? 21.569 -13.008 -8.449 1.00 74.69 98 THR A CA 1
ATOM 766 C C . THR A 1 98 ? 22.720 -13.960 -8.796 1.00 74.69 98 THR A C 1
ATOM 768 O O . THR A 1 98 ? 23.673 -14.087 -8.031 1.00 74.69 98 THR A O 1
ATOM 771 N N . ALA A 1 99 ? 22.669 -14.624 -9.956 1.00 80.56 99 ALA A N 1
ATOM 772 C CA . ALA A 1 99 ? 23.691 -15.559 -10.419 1.00 80.56 99 ALA A CA 1
ATOM 773 C C . ALA A 1 99 ? 23.911 -15.480 -11.937 1.00 80.56 99 ALA A C 1
ATOM 775 O O . ALA A 1 99 ? 23.030 -15.076 -12.700 1.00 80.56 99 ALA A O 1
ATOM 776 N N . CYS A 1 100 ? 25.099 -15.896 -12.381 1.00 83.44 100 CYS A N 1
ATOM 777 C CA . CYS A 1 100 ? 25.444 -15.940 -13.796 1.00 83.44 100 CYS A CA 1
ATOM 778 C C . CYS A 1 100 ? 24.674 -17.046 -14.540 1.00 83.44 100 CYS A C 1
ATOM 780 O O . CYS A 1 100 ? 24.527 -18.149 -14.010 1.00 83.44 100 CYS A O 1
ATOM 782 N N . PRO A 1 101 ? 24.222 -16.804 -15.786 1.00 85.50 101 PRO A N 1
ATOM 783 C CA . PRO A 1 101 ? 23.583 -17.835 -16.600 1.00 85.50 101 PRO A CA 1
ATOM 784 C C . PRO A 1 101 ? 24.511 -19.028 -16.851 1.00 85.50 101 PRO A C 1
ATOM 786 O O . PRO A 1 101 ? 25.733 -18.884 -16.898 1.00 85.50 101 PRO A O 1
ATOM 789 N N . LYS A 1 102 ? 23.932 -20.207 -17.110 1.00 86.75 102 LYS A N 1
ATOM 790 C CA . LYS A 1 102 ? 24.692 -21.434 -17.390 1.00 86.75 102 LYS A CA 1
ATOM 791 C C . LYS A 1 102 ? 25.734 -21.204 -18.497 1.00 86.75 102 LYS A C 1
ATOM 793 O O . LYS A 1 102 ? 25.415 -20.762 -19.603 1.00 86.75 102 LYS A O 1
ATOM 798 N N . GLY A 1 103 ? 26.995 -21.506 -18.192 1.00 85.81 103 GLY A N 1
ATOM 799 C CA . GLY A 1 103 ? 28.129 -21.290 -19.095 1.00 85.81 103 GLY A CA 1
ATOM 800 C C . GLY A 1 103 ? 28.761 -19.894 -19.031 1.00 85.81 103 GLY A C 1
ATOM 801 O O . GLY A 1 103 ? 29.605 -19.596 -19.872 1.00 85.81 103 GLY A O 1
ATOM 802 N N . TRP A 1 104 ? 28.371 -19.057 -18.068 1.00 89.00 104 TRP A N 1
ATOM 803 C CA . TRP A 1 104 ? 29.054 -17.822 -17.687 1.00 89.00 104 TRP A CA 1
ATOM 804 C C . TRP A 1 104 ? 29.542 -17.941 -16.238 1.00 89.00 104 TRP A C 1
ATOM 806 O O . TRP A 1 104 ? 28.824 -18.458 -15.387 1.00 89.00 104 TRP A O 1
ATOM 816 N N . ALA A 1 105 ? 30.751 -17.463 -15.954 1.00 87.31 105 ALA A N 1
ATOM 817 C CA . ALA A 1 105 ? 31.328 -17.431 -14.611 1.00 87.31 105 ALA A CA 1
ATOM 818 C C . ALA A 1 105 ? 31.262 -16.010 -14.044 1.00 87.31 105 ALA A C 1
ATOM 820 O O . ALA A 1 105 ? 31.370 -15.053 -14.810 1.00 87.31 105 ALA A O 1
ATOM 821 N N . ARG A 1 106 ? 31.088 -15.857 -12.727 1.00 84.06 106 ARG A N 1
ATOM 822 C CA . ARG A 1 106 ? 31.173 -14.539 -12.078 1.00 84.06 106 ARG A CA 1
ATOM 823 C C . ARG A 1 106 ? 32.594 -13.997 -12.249 1.00 84.06 106 ARG A C 1
ATOM 825 O O . ARG A 1 106 ? 33.545 -14.777 -12.200 1.00 84.06 106 ARG A O 1
ATOM 832 N N . VAL A 1 107 ? 32.703 -12.699 -12.529 1.00 80.38 107 VAL A N 1
ATOM 833 C CA . VAL A 1 107 ? 33.991 -11.987 -12.491 1.00 80.38 107 VAL A CA 1
ATOM 834 C C . VAL A 1 107 ? 34.339 -11.669 -11.049 1.00 80.38 107 VAL A C 1
ATOM 836 O O . VAL A 1 107 ? 33.404 -11.271 -10.317 1.00 80.38 107 VAL A O 1
#

pLDDT: mean 81.47, std 13.55, range [39.41, 96.62]

Radius of gyration: 19.81 Å; Cα contacts (8 Å, |Δi|>4): 188; chains: 1; bounding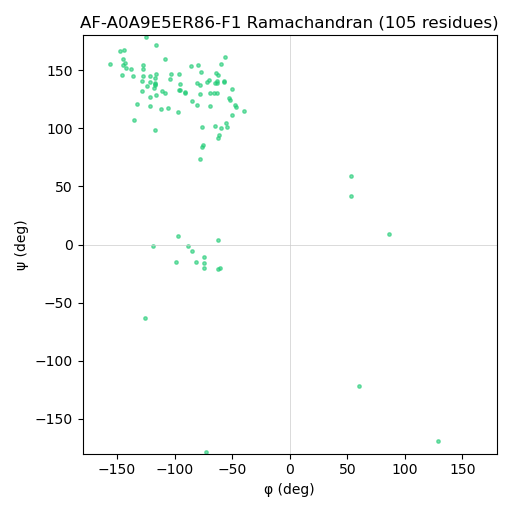 box: 53×36×42 Å

Secondary structure (DSSP, 8-state):
-EEEEEEESSTT-SS-EEEEE-SSS--------SSSEEEEEEEEEETTEE-PPPPPEEEE--TTPPPPPPPP----------EEEEEETTEEEEEESSSPPTT-EE-